Protein AF-A0AAV6TWT0-F1 (afdb_monomer_lite)

Foldseek 3Di:
DDDDDDDDPDPPPPVPPPDPPPPPPPPPPPDDDDPVVVCVVVVLAFAEDEEEPDDLVVLVVVVVVCVVVVHDDRRSVVNNVVNVCVVCCVVFWDAACAFADDVPHDTLDGHRDIDGPCSRYHYHYDDDPPPDDPDDPPPPDDDDDDDDDD

Organism: NCBI:txid931172

InterPro domains:
  IPR023330 Rhabdovirus nucleocapsid, N-terminal [G3DSA:1.10.3570.10] (44-150)
  IPR035961 Rhabdovirus nucleoprotein-like [SSF140809] (19-128)

Sequence (150 aa):
MDDSNSMRLFIARDDKIHKPIVLTDIKEEAQYTYPSDFWKSSNNKPPSISIMNNTANQIYSLLMEDLAVSQWRDNVISTFIHHAVLENKELFEITLTEDWTPKGEPAIGKKDDKINPFSLITVTKDSVLIHPKLSSPTQRNLGYLCYCAY

pLDDT: mean 73.97, std 21.86, range [30.39, 96.38]

Structure (mmCIF, N/CA/C/O backbone):
data_AF-A0AAV6TWT0-F1
#
_entry.id   AF-A0AAV6TWT0-F1
#
loop_
_atom_site.group_PDB
_atom_site.id
_atom_site.type_symbol
_atom_site.label_atom_id
_atom_site.label_alt_id
_atom_site.label_comp_id
_atom_site.label_asym_id
_atom_site.label_entity_id
_atom_site.label_seq_id
_atom_site.pdbx_PDB_ins_code
_atom_site.Cartn_x
_atom_site.Cartn_y
_atom_site.Cartn_z
_atom_site.occupancy
_atom_site.B_iso_or_equiv
_atom_site.auth_seq_id
_atom_site.auth_comp_id
_atom_site.auth_asym_id
_atom_site.auth_atom_id
_atom_site.pdbx_PDB_model_num
ATOM 1 N N . MET A 1 1 ? 96.479 -33.553 13.491 1.00 39.72 1 MET A N 1
ATOM 2 C CA . MET A 1 1 ? 97.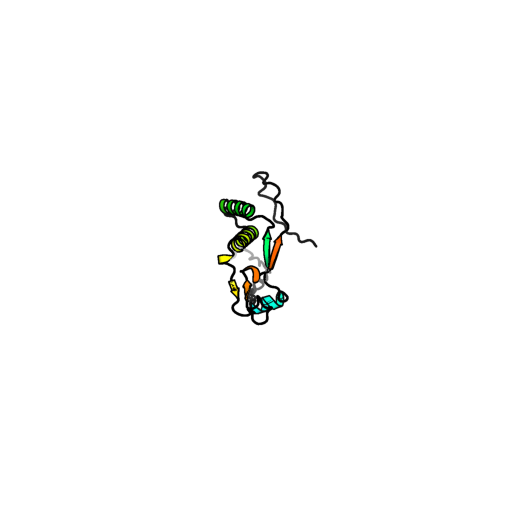105 -32.579 12.581 1.00 39.72 1 MET A CA 1
ATOM 3 C C . MET A 1 1 ? 95.979 -31.845 11.890 1.00 39.72 1 MET A C 1
ATOM 5 O O . MET A 1 1 ? 95.040 -32.502 11.455 1.00 39.72 1 MET A O 1
ATOM 9 N N . ASP A 1 2 ? 96.057 -30.522 11.965 1.00 43.31 2 ASP A N 1
ATOM 10 C CA . ASP A 1 2 ? 95.169 -29.505 11.403 1.00 43.31 2 ASP A CA 1
ATOM 11 C C . ASP A 1 2 ? 94.746 -29.754 9.944 1.00 43.31 2 ASP A C 1
ATOM 13 O O . ASP A 1 2 ? 95.519 -30.304 9.166 1.00 43.31 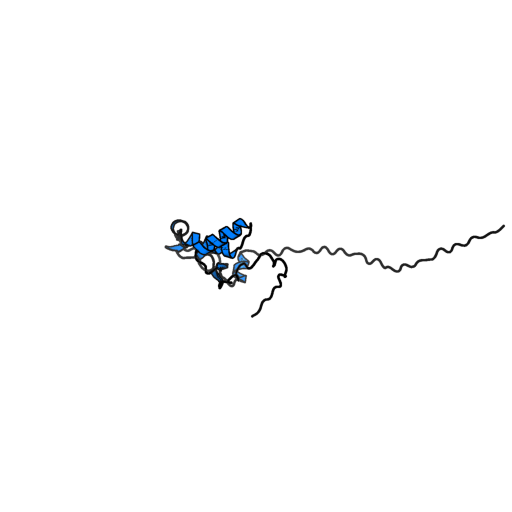2 ASP A O 1
ATOM 17 N N . ASP A 1 3 ? 93.527 -29.348 9.564 1.00 42.03 3 ASP A N 1
ATOM 18 C CA . ASP A 1 3 ? 93.329 -28.005 8.989 1.00 42.03 3 ASP A CA 1
ATOM 19 C C . ASP A 1 3 ? 91.851 -27.702 8.656 1.00 42.03 3 ASP A C 1
ATOM 21 O O . ASP A 1 3 ? 91.206 -28.342 7.831 1.00 42.03 3 ASP A O 1
ATOM 25 N N . SER A 1 4 ? 91.334 -26.687 9.352 1.00 46.25 4 SER A N 1
ATOM 26 C CA . SER A 1 4 ? 90.568 -25.546 8.836 1.00 46.25 4 SER A CA 1
ATOM 27 C C . SER A 1 4 ? 89.569 -25.751 7.680 1.00 46.25 4 SER A C 1
ATOM 29 O O . SER A 1 4 ? 89.937 -25.799 6.509 1.00 46.25 4 SER A O 1
ATOM 31 N N . ASN A 1 5 ? 88.271 -25.605 7.982 1.00 43.31 5 ASN A N 1
ATOM 32 C CA . ASN A 1 5 ? 87.497 -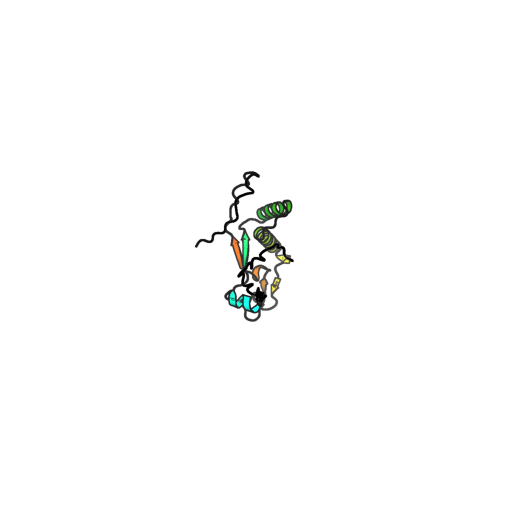24.604 7.245 1.00 43.31 5 ASN A CA 1
ATOM 33 C C . ASN A 1 5 ? 86.382 -23.996 8.108 1.00 43.31 5 ASN A C 1
ATOM 35 O O . ASN A 1 5 ? 85.390 -24.631 8.462 1.00 43.31 5 ASN A O 1
ATOM 39 N N . SER A 1 6 ? 86.585 -22.730 8.457 1.00 51.12 6 SER A N 1
ATOM 40 C CA . SER A 1 6 ? 85.630 -21.862 9.132 1.00 51.12 6 SER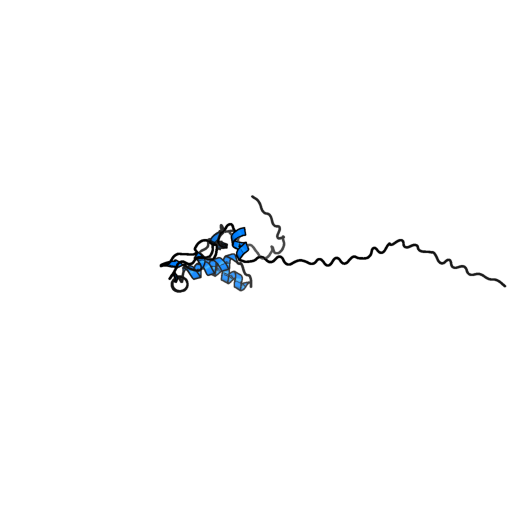 A CA 1
ATOM 41 C C . SER A 1 6 ? 84.458 -21.550 8.197 1.00 51.12 6 SER A C 1
ATOM 43 O O . SER A 1 6 ? 84.641 -20.854 7.199 1.00 51.12 6 SER A O 1
ATOM 45 N N . MET A 1 7 ? 83.235 -21.919 8.579 1.00 40.22 7 MET A N 1
ATOM 46 C CA . MET A 1 7 ? 82.051 -21.179 8.146 1.00 40.22 7 MET A CA 1
ATOM 47 C C . MET A 1 7 ? 81.234 -20.752 9.363 1.00 40.22 7 MET A C 1
ATOM 49 O O . MET A 1 7 ? 80.657 -21.555 10.091 1.00 40.22 7 MET A O 1
ATOM 53 N N . ARG A 1 8 ? 81.257 -19.439 9.588 1.00 51.78 8 ARG A N 1
ATOM 54 C CA . ARG A 1 8 ? 80.481 -18.711 10.586 1.00 51.78 8 ARG A CA 1
ATOM 55 C C . ARG A 1 8 ? 78.994 -18.981 10.364 1.00 51.78 8 ARG A C 1
ATOM 57 O O . ARG A 1 8 ? 78.456 -18.584 9.333 1.00 51.78 8 ARG A O 1
ATOM 64 N N . LEU A 1 9 ? 78.319 -19.576 11.344 1.00 41.59 9 LEU A N 1
ATOM 65 C CA . LEU A 1 9 ? 76.865 -19.499 11.403 1.00 41.59 9 LEU A CA 1
ATOM 66 C C . LEU A 1 9 ? 76.507 -18.129 11.986 1.00 41.59 9 LEU A C 1
ATOM 68 O O . LEU A 1 9 ? 76.680 -17.869 13.176 1.00 41.59 9 LEU A O 1
ATOM 72 N N . PHE A 1 10 ? 76.088 -17.221 11.110 1.00 44.94 10 PHE A N 1
ATOM 73 C CA . PHE A 1 10 ? 75.574 -15.919 11.500 1.00 44.94 10 PHE A CA 1
ATOM 74 C C . PHE A 1 10 ? 74.282 -16.121 12.296 1.00 44.94 10 PHE A C 1
ATOM 76 O O . PHE A 1 10 ? 73.318 -16.696 11.794 1.00 44.94 10 PHE A O 1
ATOM 83 N N . ILE A 1 11 ? 74.260 -15.631 13.536 1.00 48.50 11 ILE A N 1
ATOM 84 C CA . ILE A 1 11 ? 73.022 -15.453 14.293 1.00 48.50 11 ILE A CA 1
ATOM 85 C C . ILE A 1 11 ? 72.253 -14.331 13.591 1.00 48.50 11 ILE A C 1
ATOM 87 O O . ILE A 1 11 ? 72.491 -13.151 13.846 1.00 48.50 11 ILE A O 1
ATOM 91 N N . ALA A 1 12 ? 71.344 -14.689 12.688 1.00 42.31 12 ALA A N 1
ATOM 92 C CA . ALA A 1 12 ? 70.295 -13.778 12.269 1.00 42.31 12 ALA A CA 1
ATOM 93 C C . ALA A 1 12 ? 69.290 -13.690 13.424 1.00 42.31 12 ALA A C 1
ATOM 95 O O . ALA A 1 12 ? 68.412 -14.538 13.575 1.00 42.31 12 ALA A O 1
ATOM 96 N N . ARG A 1 13 ? 69.462 -12.683 14.286 1.00 47.12 13 ARG A N 1
ATOM 97 C CA . ARG A 1 13 ? 68.383 -12.204 15.152 1.00 47.12 13 ARG A CA 1
ATOM 98 C C . ARG A 1 13 ? 67.332 -11.575 14.239 1.00 47.12 13 ARG A C 1
ATOM 100 O O . ARG A 1 13 ? 67.479 -10.417 13.862 1.00 47.12 13 ARG A O 1
ATOM 107 N N . ASP A 1 14 ? 66.322 -12.339 13.828 1.00 43.03 14 ASP A N 1
ATOM 108 C CA . ASP A 1 14 ? 65.089 -11.735 13.315 1.00 43.03 14 ASP A CA 1
ATOM 109 C C . ASP A 1 14 ? 64.183 -11.498 14.530 1.00 43.03 14 ASP A C 1
ATOM 111 O O . ASP A 1 14 ? 63.435 -12.376 14.960 1.00 43.03 14 ASP A O 1
ATOM 115 N N . ASP A 1 15 ? 64.320 -10.313 15.133 1.00 48.84 15 ASP A N 1
ATOM 116 C CA . ASP A 1 15 ? 63.510 -9.800 16.247 1.00 48.84 15 ASP A CA 1
ATOM 117 C C . ASP A 1 15 ? 62.068 -9.484 15.797 1.00 48.84 15 ASP A C 1
ATOM 119 O O . ASP A 1 15 ? 61.511 -8.417 16.062 1.00 48.84 15 ASP A O 1
ATOM 123 N N . LYS A 1 16 ? 61.414 -10.419 15.107 1.00 53.25 16 LYS A N 1
ATOM 124 C CA . LYS A 1 16 ? 59.983 -10.335 14.819 1.00 53.25 16 LYS A CA 1
ATOM 125 C C . LYS A 1 16 ? 59.240 -11.097 15.889 1.00 53.25 16 LYS A C 1
ATOM 127 O O . LYS A 1 16 ? 58.903 -12.269 15.729 1.00 53.25 16 LYS A O 1
ATOM 132 N N . ILE A 1 17 ? 58.971 -10.386 16.980 1.00 53.19 17 ILE A N 1
ATOM 133 C CA . ILE A 1 17 ? 57.942 -10.725 17.962 1.00 53.19 17 ILE A CA 1
ATOM 134 C C . ILE A 1 17 ? 56.684 -11.114 17.178 1.00 53.19 17 ILE A C 1
ATOM 136 O O . ILE A 1 17 ? 55.972 -10.254 16.656 1.00 53.19 17 ILE A O 1
ATOM 140 N N . HIS A 1 18 ? 56.428 -12.416 17.060 1.00 48.84 18 HIS A N 1
ATOM 141 C CA . HIS A 1 18 ? 55.159 -12.923 16.569 1.00 48.84 18 HIS A CA 1
ATOM 142 C C . HIS A 1 18 ? 54.148 -12.605 17.662 1.00 48.84 18 HIS A C 1
ATOM 144 O O . HIS A 1 18 ? 53.979 -13.366 18.614 1.00 48.84 18 HIS A O 1
ATOM 150 N N . LYS A 1 19 ? 53.531 -11.421 17.581 1.00 58.88 19 LYS A N 1
ATOM 151 C CA . LYS A 1 19 ? 52.354 -11.129 18.394 1.00 58.88 19 LYS A CA 1
ATOM 152 C C . LYS A 1 19 ? 51.352 -12.249 18.099 1.00 58.88 19 LYS A C 1
ATOM 154 O O . LYS A 1 19 ? 51.103 -12.500 16.916 1.00 58.88 19 LYS A O 1
ATOM 159 N N . PRO A 1 20 ? 50.813 -12.943 19.112 1.00 54.62 20 PRO A N 1
ATOM 160 C CA . PRO A 1 20 ? 49.769 -13.920 18.860 1.00 54.62 20 PRO A CA 1
ATOM 161 C C . PRO A 1 20 ? 48.629 -13.200 18.138 1.00 54.62 20 PRO A C 1
ATOM 163 O O . PRO A 1 20 ? 48.147 -12.164 18.600 1.00 54.62 20 PRO A O 1
ATOM 166 N N . ILE A 1 21 ? 48.254 -13.711 16.965 1.00 57.50 21 ILE A N 1
ATOM 167 C CA . ILE A 1 21 ? 47.069 -13.252 16.247 1.00 57.50 21 ILE A CA 1
ATOM 168 C C . ILE A 1 21 ? 45.887 -13.655 17.125 1.00 57.50 21 ILE A C 1
ATOM 170 O O . ILE A 1 21 ? 45.525 -14.828 17.189 1.00 57.50 21 ILE A O 1
ATOM 174 N N . VAL A 1 22 ? 45.328 -12.696 17.860 1.00 61.75 22 VAL A N 1
ATOM 175 C CA . VAL A 1 22 ? 44.058 -12.889 18.553 1.00 61.75 22 VAL A CA 1
ATOM 176 C C . VAL A 1 22 ? 42.985 -12.836 17.474 1.00 61.75 22 VAL A C 1
ATOM 178 O O . VAL A 1 22 ? 42.666 -11.765 16.962 1.00 61.75 22 VAL A O 1
ATOM 181 N N . LEU A 1 23 ? 42.470 -14.002 17.091 1.00 56.38 23 LEU A N 1
ATOM 182 C CA . LEU A 1 23 ? 41.229 -14.095 16.333 1.00 56.38 23 LEU A CA 1
ATOM 183 C C . LEU A 1 23 ? 40.106 -13.660 17.279 1.00 56.38 23 LEU A C 1
ATOM 185 O O . LEU A 1 23 ? 39.599 -14.451 18.068 1.00 56.38 23 LEU A O 1
ATOM 189 N N . THR A 1 24 ? 39.777 -12.371 17.282 1.00 63.06 24 THR A N 1
ATOM 190 C CA . THR A 1 24 ? 38.512 -11.909 17.850 1.00 63.06 24 THR A CA 1
ATOM 191 C C . THR A 1 24 ? 37.410 -12.352 16.906 1.00 63.06 24 THR A C 1
ATOM 193 O O . THR A 1 24 ? 37.244 -11.755 15.842 1.00 63.06 24 THR A O 1
ATOM 196 N N . ASP A 1 25 ? 36.678 -13.396 17.288 1.00 60.19 25 ASP A N 1
ATOM 197 C CA . ASP A 1 25 ? 35.399 -13.726 16.672 1.00 60.19 25 ASP A CA 1
ATOM 198 C C . ASP A 1 25 ? 34.499 -12.493 16.804 1.00 60.19 25 ASP A C 1
ATOM 200 O O . ASP A 1 25 ? 34.024 -12.161 17.893 1.00 60.19 25 ASP A O 1
ATOM 204 N N . ILE A 1 26 ? 34.308 -11.764 15.702 1.00 61.62 26 ILE A N 1
ATOM 205 C CA . ILE A 1 26 ? 33.323 -10.688 15.640 1.00 61.62 26 ILE A CA 1
ATOM 206 C C . ILE A 1 26 ? 31.974 -11.393 15.637 1.00 61.62 26 ILE A C 1
ATOM 208 O O . ILE A 1 26 ? 31.456 -11.798 14.598 1.00 61.62 26 ILE A O 1
ATOM 212 N N . LYS A 1 27 ? 31.442 -11.627 16.833 1.00 63.00 27 LYS A N 1
ATOM 213 C CA . LYS A 1 27 ? 30.097 -12.146 17.009 1.00 63.00 27 LYS A CA 1
ATOM 214 C C . LYS A 1 27 ? 29.154 -11.001 16.665 1.00 63.00 27 LYS A C 1
ATOM 216 O O . LYS A 1 27 ? 28.851 -10.160 17.505 1.00 63.00 27 LYS A O 1
ATOM 221 N N . GLU A 1 28 ? 28.778 -10.918 15.396 1.00 69.75 28 GLU A N 1
ATOM 222 C CA . GLU A 1 28 ? 27.741 -10.003 14.942 1.00 69.75 28 GLU A CA 1
ATOM 223 C C . GLU A 1 28 ? 26.427 -10.494 15.562 1.00 69.75 28 GLU A C 1
ATOM 225 O O . GLU A 1 28 ? 25.816 -11.465 15.111 1.00 69.75 28 GLU A O 1
ATOM 230 N N . GLU A 1 29 ? 26.047 -9.915 16.701 1.00 72.62 29 GLU A N 1
ATOM 231 C CA . GLU A 1 29 ? 24.747 -10.193 17.295 1.00 72.62 29 GLU A CA 1
ATOM 232 C C . GLU A 1 29 ? 23.687 -9.606 16.365 1.00 72.62 29 GLU A C 1
ATOM 234 O O . GLU A 1 29 ? 23.553 -8.389 16.240 1.00 72.62 29 GLU A O 1
ATOM 239 N N . ALA A 1 30 ? 22.952 -10.481 15.676 1.00 72.06 30 ALA A N 1
ATOM 240 C CA . ALA A 1 30 ? 21.812 -10.072 14.876 1.00 72.06 30 ALA A CA 1
ATOM 241 C C . ALA A 1 30 ? 20.812 -9.348 15.786 1.00 72.06 30 ALA A C 1
ATOM 243 O O . ALA A 1 30 ? 20.227 -9.942 16.694 1.00 72.06 30 ALA A O 1
ATOM 244 N N . GLN A 1 31 ? 20.639 -8.048 15.561 1.00 80.31 31 GLN A N 1
ATOM 245 C CA . GLN A 1 31 ? 19.666 -7.257 16.291 1.00 80.31 31 GLN A CA 1
ATOM 246 C C . GLN A 1 31 ? 18.266 -7.626 15.790 1.00 80.31 31 GLN A C 1
ATOM 248 O O . GLN A 1 31 ? 17.919 -7.382 14.635 1.00 80.31 31 GLN A O 1
ATOM 253 N N . TYR A 1 32 ? 17.464 -8.243 16.655 1.00 81.94 32 TYR A N 1
ATOM 254 C CA . TYR A 1 32 ? 16.072 -8.561 16.353 1.00 81.94 32 TYR A CA 1
ATOM 255 C C . TYR A 1 32 ? 15.179 -7.369 16.691 1.00 81.94 32 TYR A C 1
ATOM 257 O O . TYR A 1 32 ? 15.282 -6.799 17.777 1.00 81.94 32 TYR A O 1
ATOM 265 N N . THR A 1 33 ? 14.258 -7.044 15.788 1.00 80.56 33 THR A N 1
ATOM 266 C CA . THR A 1 33 ? 13.220 -6.035 16.017 1.00 80.56 33 THR A CA 1
ATOM 267 C C . THR A 1 33 ? 11.865 -6.726 16.021 1.00 80.56 33 THR A C 1
ATOM 269 O O . THR A 1 33 ? 11.480 -7.338 15.023 1.00 80.56 33 THR A O 1
ATOM 272 N N . TYR A 1 34 ? 11.129 -6.644 17.133 1.00 84.44 34 TYR A N 1
ATOM 273 C CA . TYR A 1 34 ? 9.776 -7.191 17.195 1.00 84.44 34 TYR A CA 1
ATOM 274 C C . TYR A 1 34 ? 8.779 -6.245 16.509 1.00 84.44 34 TYR A C 1
ATOM 276 O O . TYR A 1 34 ? 8.928 -5.025 16.602 1.00 84.44 34 TYR A O 1
ATOM 284 N N . PRO A 1 35 ? 7.699 -6.760 15.891 1.00 79.38 35 PRO A N 1
ATOM 285 C CA . PRO A 1 35 ? 6.655 -5.914 15.305 1.00 79.38 35 PRO A CA 1
ATOM 286 C C . PRO A 1 35 ? 6.028 -4.921 16.298 1.00 79.38 35 PRO A C 1
ATOM 288 O O . PRO A 1 35 ? 5.650 -3.820 15.916 1.00 79.38 35 PRO A O 1
ATOM 291 N N . SER A 1 36 ? 5.968 -5.266 17.588 1.00 81.25 36 SER A N 1
ATOM 292 C CA . SER A 1 36 ? 5.506 -4.360 18.652 1.00 81.25 36 SER A CA 1
ATOM 293 C C . SER A 1 36 ? 6.405 -3.138 18.866 1.00 81.25 36 SER A C 1
ATOM 295 O O . SER A 1 36 ? 5.977 -2.160 19.475 1.00 81.25 36 SER A O 1
ATOM 297 N N . ASP A 1 37 ? 7.655 -3.188 18.409 1.00 84.88 37 ASP A N 1
ATOM 298 C CA . ASP A 1 37 ? 8.609 -2.085 18.535 1.00 84.88 37 ASP A CA 1
ATOM 299 C C . ASP A 1 37 ? 8.578 -1.157 17.310 1.00 84.88 37 ASP A C 1
ATOM 301 O O . ASP A 1 37 ? 8.957 0.015 17.406 1.00 84.88 37 ASP A O 1
ATOM 305 N N . PHE A 1 38 ? 8.041 -1.629 16.178 1.00 81.56 38 PHE A N 1
ATOM 306 C CA . PHE A 1 38 ? 7.822 -0.803 14.988 1.00 81.56 38 PHE A CA 1
ATOM 307 C C . PHE A 1 38 ? 6.895 0.380 15.293 1.00 81.56 38 PHE A C 1
ATOM 309 O O . PHE A 1 38 ? 7.210 1.526 14.983 1.00 81.56 38 PHE A O 1
ATOM 316 N N . TRP A 1 39 ? 5.767 0.131 15.951 1.00 78.75 39 TRP A N 1
ATOM 317 C CA . TRP A 1 39 ? 4.787 1.176 16.250 1.00 78.75 39 TRP A CA 1
ATOM 318 C C . TRP A 1 39 ? 5.322 2.236 17.215 1.00 78.75 39 TRP A C 1
ATOM 320 O O . TRP A 1 39 ? 5.179 3.436 16.977 1.00 78.75 39 TRP A O 1
ATOM 330 N N . LYS A 1 40 ? 6.074 1.803 18.234 1.00 81.94 40 LYS A N 1
ATOM 331 C CA . LYS A 1 40 ? 6.771 2.712 19.155 1.00 81.94 40 LYS A CA 1
ATOM 332 C C . LYS A 1 40 ? 7.768 3.611 18.424 1.00 81.94 40 LYS A C 1
ATOM 334 O O . LYS A 1 40 ? 7.818 4.808 18.681 1.00 81.94 40 LYS A O 1
ATOM 339 N N . SER A 1 41 ? 8.560 3.039 17.519 1.00 84.50 41 SER A N 1
ATOM 340 C CA . SER A 1 41 ? 9.591 3.779 16.775 1.00 84.50 41 SER A CA 1
ATOM 341 C C . SER A 1 41 ? 9.028 4.662 15.655 1.00 84.50 41 SER A C 1
ATOM 343 O O . SER A 1 41 ? 9.626 5.683 15.323 1.00 84.50 41 SER A O 1
ATOM 345 N N . SER A 1 42 ? 7.855 4.329 15.113 1.00 80.12 42 SER A N 1
ATOM 346 C CA . SER A 1 42 ? 7.159 5.110 14.080 1.00 80.12 42 SER A CA 1
ATOM 347 C C . SER A 1 42 ? 6.241 6.207 14.639 1.00 80.12 42 SER A C 1
ATOM 349 O O . SER A 1 42 ? 5.574 6.893 13.864 1.00 80.12 42 SER A O 1
ATOM 351 N N . ASN A 1 43 ? 6.219 6.424 15.962 1.00 83.62 43 ASN A N 1
ATOM 352 C CA . ASN A 1 43 ? 5.277 7.323 16.644 1.00 83.62 43 ASN A CA 1
ATOM 353 C C . ASN A 1 43 ? 3.808 6.983 16.332 1.00 83.62 43 ASN A C 1
ATOM 355 O O . ASN A 1 43 ? 3.012 7.875 16.030 1.00 83.62 43 ASN A O 1
ATOM 359 N N . ASN A 1 44 ? 3.466 5.692 16.377 1.00 79.50 44 ASN A N 1
ATOM 360 C CA . ASN A 1 44 ? 2.139 5.150 16.069 1.00 79.50 44 ASN A CA 1
ATOM 361 C C . ASN A 1 44 ? 1.641 5.513 14.659 1.00 79.50 44 ASN A C 1
ATOM 363 O O . ASN A 1 44 ? 0.437 5.646 14.430 1.00 79.50 44 ASN A O 1
ATOM 367 N N . LYS A 1 45 ? 2.561 5.719 13.708 1.00 82.00 45 LYS A N 1
ATOM 368 C CA . LYS A 1 45 ? 2.210 5.955 12.307 1.00 82.00 45 LYS A CA 1
ATOM 369 C C . LYS A 1 45 ? 2.198 4.632 11.547 1.00 82.00 45 LYS A C 1
ATOM 371 O O . LYS A 1 45 ? 3.123 3.838 11.708 1.00 82.00 45 LYS A O 1
ATOM 376 N N . PRO A 1 46 ? 1.195 4.403 10.685 1.00 83.06 46 PRO A N 1
ATOM 377 C CA . PRO A 1 46 ? 1.175 3.219 9.845 1.00 83.06 46 PRO A CA 1
ATOM 378 C C . PRO A 1 46 ? 2.359 3.223 8.871 1.00 83.06 46 PRO A C 1
ATOM 380 O O . PRO A 1 46 ? 2.858 4.297 8.509 1.00 83.06 46 PRO A O 1
ATOM 383 N N . PRO A 1 47 ? 2.804 2.036 8.423 1.00 86.81 47 PRO A N 1
ATOM 384 C CA . PRO A 1 47 ? 3.864 1.931 7.431 1.00 86.81 47 PRO A CA 1
ATOM 385 C C . PRO A 1 47 ? 3.478 2.686 6.158 1.00 86.81 47 PRO A C 1
ATOM 387 O O . PRO A 1 47 ? 2.301 2.771 5.807 1.00 86.81 47 PRO A O 1
ATOM 390 N N . SER A 1 48 ? 4.467 3.253 5.472 1.00 89.19 48 SER A N 1
ATOM 391 C CA . SER A 1 48 ? 4.245 4.058 4.273 1.00 89.19 48 SER A CA 1
ATOM 392 C C . SER A 1 48 ? 4.780 3.387 3.016 1.00 89.19 48 SER A C 1
ATOM 394 O O . SER A 1 48 ? 5.842 2.767 3.054 1.00 89.19 48 SER A O 1
ATOM 396 N N . ILE A 1 49 ? 4.094 3.592 1.895 1.00 91.00 49 ILE A N 1
ATOM 397 C CA . ILE A 1 49 ? 4.593 3.278 0.555 1.00 91.00 49 ILE A CA 1
ATOM 398 C C . ILE A 1 49 ? 4.678 4.557 -0.274 1.00 91.00 49 ILE A C 1
ATOM 400 O O . ILE A 1 49 ? 3.796 5.412 -0.186 1.00 91.00 49 ILE A O 1
ATOM 404 N N . SER A 1 50 ? 5.707 4.654 -1.111 1.00 91.38 50 SER A N 1
ATOM 405 C CA . SER A 1 50 ? 5.819 5.710 -2.116 1.00 91.38 50 SER A CA 1
ATOM 406 C C . SER A 1 50 ? 5.281 5.232 -3.460 1.00 91.38 50 SER A C 1
ATOM 408 O O . SER A 1 50 ? 5.644 4.161 -3.948 1.00 91.38 50 SER A O 1
ATOM 410 N N . ILE A 1 51 ? 4.423 6.046 -4.069 1.00 93.44 51 ILE A N 1
ATOM 411 C CA . ILE A 1 51 ? 3.895 5.848 -5.419 1.00 93.44 51 ILE A CA 1
ATOM 412 C C . ILE A 1 51 ? 4.223 7.054 -6.297 1.00 93.44 51 ILE A C 1
ATOM 414 O O . ILE A 1 51 ? 4.405 8.173 -5.824 1.00 93.44 51 ILE A O 1
ATOM 418 N N . MET A 1 52 ? 4.249 6.848 -7.603 1.00 92.00 52 MET A N 1
ATOM 419 C CA . MET A 1 52 ? 4.483 7.890 -8.589 1.00 92.00 52 MET A CA 1
ATOM 420 C C . MET A 1 52 ? 3.188 8.645 -8.905 1.00 92.00 52 MET A C 1
ATOM 422 O O . MET A 1 52 ? 2.094 8.075 -8.929 1.00 92.00 52 MET A O 1
ATOM 426 N N . ASN A 1 53 ? 3.305 9.933 -9.226 1.00 89.81 53 ASN A N 1
ATOM 427 C CA . ASN A 1 53 ? 2.174 10.739 -9.683 1.00 89.81 53 ASN A CA 1
ATOM 428 C C . ASN A 1 53 ? 1.914 10.566 -11.194 1.00 89.81 53 ASN A C 1
ATOM 430 O O . ASN A 1 53 ? 2.001 11.515 -11.974 1.00 89.81 53 ASN A O 1
ATOM 434 N N . ASN A 1 54 ? 1.611 9.336 -11.605 1.00 89.00 54 ASN A N 1
ATOM 435 C CA . ASN A 1 54 ? 1.340 8.955 -12.990 1.00 89.00 54 ASN A CA 1
ATOM 436 C C . ASN A 1 54 ? -0.035 8.286 -13.111 1.00 89.00 54 ASN A C 1
ATOM 438 O O . ASN A 1 54 ? -0.564 7.721 -12.152 1.00 89.00 54 ASN A O 1
ATOM 442 N N . THR A 1 55 ? -0.606 8.326 -14.313 1.00 89.44 55 THR A N 1
ATOM 443 C CA . THR A 1 55 ? -1.849 7.606 -14.644 1.00 89.44 55 THR A CA 1
ATOM 444 C C . THR A 1 55 ? -1.608 6.098 -14.776 1.00 89.44 55 THR A C 1
ATOM 446 O O . THR A 1 55 ? -0.486 5.675 -15.064 1.00 89.44 55 THR A O 1
ATOM 449 N N . ALA A 1 56 ? -2.664 5.289 -14.636 1.00 89.25 56 ALA A N 1
ATOM 450 C CA . ALA A 1 56 ? -2.595 3.832 -14.780 1.00 89.25 56 ALA A CA 1
ATOM 451 C C . ALA A 1 56 ? -1.969 3.399 -16.121 1.00 89.25 56 ALA A C 1
ATOM 453 O O . ALA A 1 56 ? -1.038 2.599 -16.138 1.00 89.25 56 ALA A O 1
ATOM 454 N N . ASN A 1 57 ? -2.380 4.016 -17.236 1.00 90.50 57 ASN A N 1
ATOM 455 C CA . ASN A 1 57 ? -1.838 3.719 -18.570 1.00 90.50 57 ASN A CA 1
ATOM 456 C C . ASN A 1 57 ? -0.340 4.042 -18.702 1.00 90.50 57 ASN A C 1
ATOM 458 O O . ASN A 1 57 ? 0.414 3.293 -19.328 1.00 90.50 57 ASN A O 1
ATOM 462 N N . GLN A 1 58 ? 0.105 5.158 -18.115 1.00 91.88 58 GLN A N 1
ATOM 463 C CA . GLN A 1 58 ? 1.522 5.534 -18.119 1.00 91.88 58 GLN A CA 1
ATOM 464 C C . GLN A 1 58 ? 2.354 4.540 -17.309 1.00 91.88 58 GLN A C 1
ATOM 466 O O . GLN A 1 58 ? 3.418 4.125 -17.757 1.00 91.88 58 GLN A O 1
ATOM 471 N N . ILE A 1 59 ? 1.858 4.134 -16.141 1.00 93.94 59 ILE A N 1
ATOM 472 C CA . ILE A 1 59 ? 2.541 3.162 -15.288 1.00 93.94 59 ILE A CA 1
ATOM 473 C C . ILE A 1 59 ? 2.560 1.776 -15.918 1.00 93.94 59 ILE A C 1
ATOM 475 O O . ILE A 1 59 ? 3.588 1.116 -15.864 1.00 93.94 59 ILE A O 1
ATOM 479 N N . TYR A 1 60 ? 1.476 1.357 -16.567 1.00 93.31 60 TYR A N 1
ATOM 480 C CA . TYR A 1 60 ? 1.456 0.108 -17.319 1.00 93.31 60 TYR A CA 1
ATOM 481 C C . TYR A 1 60 ? 2.530 0.102 -18.413 1.00 93.31 60 TYR A C 1
ATOM 483 O O . TYR A 1 60 ? 3.283 -0.858 -18.528 1.00 93.31 60 TYR A O 1
ATOM 491 N N . SER A 1 61 ? 2.663 1.200 -19.162 1.00 92.75 61 SER A N 1
ATOM 492 C CA . SER A 1 61 ? 3.703 1.322 -20.194 1.00 92.75 61 SER A CA 1
ATOM 493 C C . SER A 1 61 ? 5.110 1.200 -19.593 1.00 92.75 61 SER A C 1
ATOM 495 O O . SER A 1 61 ? 5.913 0.407 -20.076 1.00 92.75 61 SER A O 1
ATOM 497 N N . LEU A 1 62 ? 5.377 1.907 -18.487 1.00 92.19 62 LEU A N 1
ATOM 498 C CA . LEU A 1 62 ? 6.656 1.836 -17.767 1.00 92.19 62 LEU A CA 1
ATOM 499 C C . LEU A 1 62 ? 6.938 0.442 -17.190 1.00 92.19 62 LEU A C 1
ATOM 501 O O . LEU A 1 62 ? 8.077 -0.012 -17.216 1.00 92.19 62 LEU A O 1
ATOM 505 N N . LEU A 1 63 ? 5.913 -0.247 -16.689 1.00 93.44 63 LEU A N 1
ATOM 506 C CA . LEU A 1 63 ? 6.036 -1.608 -16.176 1.00 93.44 63 LEU A CA 1
ATOM 507 C C . LEU A 1 63 ? 6.393 -2.592 -17.295 1.00 93.44 63 LEU A C 1
ATOM 509 O O . LEU A 1 63 ? 7.244 -3.455 -17.106 1.00 93.44 63 LEU A O 1
ATOM 513 N N . MET A 1 64 ? 5.772 -2.460 -18.469 1.00 93.88 64 MET A N 1
ATOM 514 C CA . MET A 1 64 ? 6.078 -3.314 -19.620 1.00 93.88 64 MET A CA 1
ATOM 515 C C . MET A 1 64 ? 7.496 -3.063 -20.152 1.00 93.88 64 MET A C 1
ATOM 517 O O . MET A 1 64 ? 8.169 -4.014 -20.549 1.00 93.88 64 MET A O 1
ATOM 521 N N . GLU A 1 65 ? 7.972 -1.814 -20.116 1.00 93.06 65 GLU A N 1
ATOM 522 C CA . GLU A 1 65 ? 9.372 -1.480 -20.405 1.00 93.06 65 GLU A CA 1
ATOM 523 C C . GLU A 1 65 ? 10.327 -2.153 -19.409 1.00 93.06 65 GLU A C 1
ATOM 525 O O . GLU A 1 65 ? 11.268 -2.818 -19.841 1.00 93.06 65 GLU A O 1
ATOM 530 N N . ASP A 1 66 ? 10.053 -2.049 -18.103 1.00 91.38 66 ASP A N 1
ATOM 531 C CA . ASP A 1 66 ? 10.861 -2.667 -17.041 1.00 91.38 66 ASP A CA 1
ATOM 532 C C . ASP A 1 66 ? 10.935 -4.193 -17.207 1.00 91.38 66 ASP A C 1
ATOM 534 O O . ASP A 1 66 ? 12.022 -4.776 -17.184 1.00 91.38 66 ASP A O 1
ATOM 538 N N . LEU A 1 67 ? 9.793 -4.840 -17.462 1.00 91.75 67 LEU A N 1
ATOM 539 C CA . LEU A 1 67 ? 9.714 -6.284 -17.689 1.00 91.75 67 LEU A CA 1
ATOM 540 C C . LEU A 1 67 ? 10.509 -6.725 -18.924 1.00 91.75 67 LEU A C 1
ATOM 542 O O . LEU A 1 67 ? 11.168 -7.764 -18.885 1.00 91.75 67 LEU A O 1
ATOM 546 N N . ALA A 1 68 ? 10.492 -5.941 -20.006 1.00 93.62 68 ALA A N 1
ATOM 547 C CA . ALA A 1 68 ? 11.226 -6.262 -21.231 1.00 93.62 68 ALA A CA 1
ATOM 548 C C . ALA A 1 68 ? 12.752 -6.250 -21.039 1.00 93.62 68 ALA A C 1
ATOM 550 O O . ALA A 1 68 ? 13.468 -6.951 -21.757 1.00 93.62 68 ALA A O 1
ATOM 551 N N . VAL A 1 69 ? 13.256 -5.476 -20.073 1.00 93.94 69 VAL A N 1
ATOM 552 C CA . VAL A 1 69 ? 14.688 -5.402 -19.738 1.00 93.94 69 VAL A CA 1
ATOM 553 C C . VAL A 1 69 ? 15.050 -6.159 -18.455 1.00 93.94 69 VAL A C 1
ATOM 555 O O . VAL A 1 69 ? 16.166 -6.006 -17.956 1.00 93.94 69 VAL A O 1
ATOM 558 N N . SER A 1 70 ? 14.133 -6.977 -17.924 1.00 91.62 70 SER A N 1
ATOM 559 C CA . SER A 1 70 ? 14.286 -7.696 -16.650 1.00 91.62 70 SER A CA 1
ATOM 560 C C . SER A 1 70 ? 14.683 -6.781 -15.484 1.00 91.62 70 SER A C 1
ATOM 562 O O . SER A 1 70 ? 15.460 -7.169 -14.609 1.00 91.62 70 SER A O 1
ATOM 564 N N . GLN A 1 71 ? 14.181 -5.548 -15.491 1.00 90.69 71 GLN A N 1
ATOM 565 C CA . GLN A 1 71 ? 14.328 -4.602 -14.395 1.00 90.69 71 GLN A CA 1
ATOM 566 C C . GLN A 1 71 ? 13.065 -4.567 -13.546 1.00 90.69 71 GLN A C 1
ATOM 568 O O . GLN A 1 71 ? 11.979 -4.964 -13.963 1.00 90.69 71 GLN A O 1
ATOM 573 N N . TRP A 1 72 ? 13.240 -4.095 -12.320 1.00 85.50 72 TRP A N 1
ATOM 574 C CA . TRP A 1 72 ? 12.183 -4.002 -11.333 1.00 85.50 72 TRP A CA 1
ATOM 575 C C . TRP A 1 72 ? 12.372 -2.706 -10.553 1.00 85.50 72 TRP A C 1
ATOM 577 O O . TRP A 1 72 ? 13.389 -2.524 -9.881 1.00 85.50 72 TRP A O 1
ATOM 587 N N . ARG A 1 73 ? 11.410 -1.788 -10.667 1.00 89.06 73 ARG A N 1
ATOM 588 C CA . ARG A 1 73 ? 11.369 -0.551 -9.885 1.00 89.06 73 ARG A CA 1
ATOM 589 C C . ARG A 1 73 ? 10.191 -0.609 -8.923 1.00 89.06 73 ARG A C 1
ATOM 591 O O . ARG A 1 73 ? 9.035 -0.615 -9.348 1.00 89.06 73 ARG A O 1
ATOM 598 N N . ASP A 1 74 ? 10.487 -0.614 -7.626 1.00 89.88 74 ASP A N 1
ATOM 599 C CA . ASP A 1 74 ? 9.477 -0.786 -6.574 1.00 89.88 74 ASP A CA 1
ATOM 600 C C . ASP A 1 74 ? 8.378 0.279 -6.632 1.00 89.88 74 ASP A C 1
ATOM 602 O O . ASP A 1 74 ? 7.205 -0.032 -6.428 1.00 89.88 74 ASP A O 1
ATOM 606 N N . ASN A 1 75 ? 8.724 1.524 -6.965 1.00 90.88 75 ASN A N 1
ATOM 607 C CA . ASN A 1 75 ? 7.753 2.609 -7.082 1.00 90.88 75 ASN A CA 1
ATOM 608 C C . ASN A 1 75 ? 6.819 2.437 -8.293 1.00 90.88 75 ASN A C 1
ATOM 610 O O . ASN A 1 75 ? 5.625 2.693 -8.162 1.00 90.88 75 ASN A O 1
ATOM 614 N N . VAL A 1 76 ? 7.303 1.955 -9.443 1.00 91.75 76 VAL A N 1
ATOM 615 C CA . VAL A 1 76 ? 6.463 1.663 -10.622 1.00 91.75 76 VAL A CA 1
ATOM 616 C C . VAL A 1 76 ? 5.444 0.584 -10.278 1.00 91.75 76 VAL A C 1
ATOM 618 O O . VAL A 1 76 ? 4.251 0.747 -10.530 1.00 91.75 76 VAL A O 1
ATOM 621 N N . ILE A 1 77 ? 5.899 -0.483 -9.628 1.00 92.25 77 ILE A N 1
ATOM 622 C CA . ILE A 1 77 ? 5.065 -1.637 -9.284 1.00 92.25 77 ILE A CA 1
ATOM 623 C C . ILE A 1 77 ? 4.072 -1.290 -8.183 1.00 92.25 77 ILE A C 1
ATOM 625 O O . ILE A 1 77 ? 2.887 -1.587 -8.315 1.00 92.25 77 ILE A O 1
ATOM 629 N N . SER A 1 78 ? 4.516 -0.580 -7.147 1.00 93.94 78 SER A N 1
ATOM 630 C CA . SER A 1 78 ? 3.631 -0.075 -6.094 1.00 93.94 78 SER A CA 1
ATOM 631 C C . SER A 1 78 ? 2.551 0.838 -6.674 1.00 93.94 78 SER A C 1
ATOM 633 O O . SER A 1 78 ? 1.384 0.716 -6.312 1.00 93.94 78 SER A O 1
ATOM 635 N N . THR A 1 79 ? 2.903 1.703 -7.633 1.00 94.69 79 THR A N 1
ATOM 636 C CA . THR A 1 79 ? 1.926 2.569 -8.314 1.00 94.69 79 THR A CA 1
ATOM 637 C C . THR A 1 79 ? 0.957 1.763 -9.176 1.00 94.69 79 THR A C 1
ATOM 639 O O . THR A 1 79 ? -0.234 2.066 -9.202 1.00 94.69 79 THR A O 1
ATOM 642 N N . PHE A 1 80 ? 1.441 0.726 -9.865 1.00 94.44 80 PHE A N 1
ATOM 643 C CA . PHE A 1 80 ? 0.603 -0.141 -10.689 1.00 94.44 80 PHE A CA 1
ATOM 644 C C . PHE A 1 80 ? -0.421 -0.896 -9.838 1.00 94.44 80 PHE A C 1
ATOM 646 O O . PHE A 1 80 ? -1.617 -0.829 -10.113 1.00 94.44 80 PHE A O 1
ATOM 653 N N . ILE A 1 81 ? 0.038 -1.551 -8.767 1.00 94.25 81 ILE A N 1
ATOM 654 C CA . ILE A 1 81 ? -0.821 -2.272 -7.818 1.00 94.25 81 ILE A CA 1
ATOM 655 C C . ILE A 1 81 ? -1.826 -1.311 -7.179 1.00 94.25 81 ILE A C 1
ATOM 657 O O . ILE A 1 81 ? -2.999 -1.651 -7.044 1.00 94.25 81 ILE A O 1
ATOM 661 N N . HIS A 1 82 ? -1.393 -0.095 -6.839 1.00 94.88 82 HIS A N 1
ATOM 662 C CA . HIS A 1 82 ? -2.278 0.937 -6.315 1.00 94.88 82 HIS A CA 1
ATOM 663 C C . HIS A 1 82 ? -3.424 1.281 -7.267 1.00 94.88 82 HIS A C 1
ATOM 665 O O . HIS A 1 82 ? -4.580 1.279 -6.845 1.00 94.88 82 HIS A O 1
ATOM 671 N N . HIS A 1 83 ? -3.138 1.513 -8.550 1.00 94.25 83 HIS A N 1
ATOM 672 C CA . HIS A 1 83 ? -4.195 1.734 -9.542 1.00 94.25 83 HIS A CA 1
ATOM 673 C C . HIS A 1 83 ? -5.092 0.506 -9.711 1.00 94.25 83 HIS A C 1
ATOM 675 O O . HIS A 1 83 ? -6.309 0.648 -9.654 1.00 94.25 83 HIS A O 1
ATOM 681 N N . ALA A 1 84 ? -4.518 -0.695 -9.810 1.00 93.75 84 ALA A N 1
ATOM 682 C CA . ALA A 1 84 ? -5.286 -1.929 -9.981 1.00 93.75 84 ALA A CA 1
ATOM 683 C C . ALA A 1 84 ? -6.286 -2.167 -8.834 1.00 93.75 84 ALA A C 1
ATOM 685 O O . ALA A 1 84 ? -7.439 -2.524 -9.072 1.00 93.75 84 ALA A O 1
ATOM 686 N N . VAL A 1 85 ? -5.876 -1.928 -7.588 1.00 94.50 85 VAL A N 1
ATOM 687 C CA . VAL A 1 85 ? -6.748 -2.069 -6.413 1.00 94.50 85 VAL A CA 1
ATOM 688 C C . VAL A 1 85 ? -7.852 -1.007 -6.395 1.00 94.50 85 VAL A C 1
ATOM 690 O O . VAL A 1 85 ? -8.991 -1.319 -6.053 1.00 94.50 85 VAL A O 1
ATOM 693 N N . LEU A 1 86 ? -7.551 0.238 -6.780 1.00 92.50 86 LEU A N 1
ATOM 694 C CA . LEU A 1 86 ? -8.550 1.313 -6.817 1.00 92.50 86 LEU A CA 1
ATOM 695 C C . LEU A 1 86 ? -9.555 1.182 -7.969 1.00 92.50 86 LEU A C 1
ATOM 697 O O . LEU A 1 86 ? -10.684 1.658 -7.833 1.00 92.50 86 LEU A O 1
ATOM 701 N N . GLU A 1 87 ? -9.151 0.576 -9.085 1.00 92.44 87 GLU A N 1
ATOM 702 C CA . GLU A 1 87 ? -10.017 0.311 -10.237 1.00 92.44 87 GLU A CA 1
ATOM 703 C C . GLU A 1 87 ? -10.987 -0.851 -9.980 1.00 92.44 87 GLU A C 1
ATOM 705 O O . GLU A 1 87 ? -12.118 -0.800 -10.453 1.00 92.44 87 GLU A O 1
ATOM 710 N N . ASN A 1 88 ? -10.588 -1.851 -9.183 1.00 93.81 88 ASN A N 1
ATOM 711 C CA . ASN A 1 88 ? -11.370 -3.066 -8.916 1.00 93.81 88 ASN A CA 1
ATOM 712 C C . ASN A 1 88 ? -11.922 -3.078 -7.479 1.00 93.81 88 ASN A C 1
ATOM 714 O O . ASN A 1 88 ? -11.625 -3.972 -6.679 1.00 93.81 88 ASN A O 1
ATOM 718 N N . LYS A 1 89 ? -12.703 -2.055 -7.115 1.00 93.25 89 LYS A N 1
ATOM 719 C CA . LYS A 1 89 ? -13.174 -1.866 -5.728 1.00 93.25 89 LYS A CA 1
ATOM 720 C C . LYS A 1 89 ? -14.006 -3.035 -5.223 1.00 93.25 89 LYS A C 1
ATOM 722 O O . LYS A 1 89 ? -13.897 -3.394 -4.063 1.00 93.25 89 LYS A O 1
ATOM 727 N N . GLU A 1 90 ? -14.799 -3.663 -6.077 1.00 93.56 90 GLU A N 1
ATOM 728 C CA . GLU A 1 90 ? -15.611 -4.828 -5.728 1.00 93.56 90 GLU A CA 1
ATOM 729 C C . GLU A 1 90 ? -14.792 -6.042 -5.265 1.00 93.56 90 GLU A C 1
ATOM 731 O O . GLU A 1 90 ? -15.328 -6.903 -4.572 1.00 93.56 90 GLU A O 1
ATOM 736 N N . LEU A 1 91 ? -13.505 -6.109 -5.624 1.00 93.38 91 LEU A N 1
ATOM 737 C CA . LEU A 1 91 ? -12.604 -7.185 -5.209 1.00 93.38 91 LEU A CA 1
ATOM 738 C C . LEU A 1 91 ? -11.823 -6.848 -3.936 1.00 93.38 91 LEU A C 1
ATOM 740 O O . LEU A 1 91 ? -11.435 -7.756 -3.202 1.00 93.38 91 LEU A O 1
ATOM 744 N N . PHE A 1 92 ? -11.563 -5.562 -3.688 1.00 94.62 92 PHE A N 1
ATOM 745 C CA . PHE A 1 92 ? -10.626 -5.120 -2.649 1.00 94.62 92 PHE A CA 1
ATOM 746 C C . PHE A 1 92 ? -11.244 -4.240 -1.560 1.00 94.62 92 PHE A C 1
ATOM 748 O O . PHE A 1 92 ? -10.573 -3.954 -0.571 1.00 94.62 92 PHE A O 1
ATOM 755 N N . GLU A 1 93 ? -12.491 -3.802 -1.717 1.00 95.56 93 GLU A N 1
ATOM 756 C CA . GLU A 1 93 ? -13.221 -3.024 -0.721 1.00 95.56 93 GLU A CA 1
ATOM 757 C C . GLU A 1 93 ? -14.164 -3.939 0.064 1.00 95.56 93 GLU A C 1
ATOM 759 O O . GLU A 1 93 ? -15.037 -4.600 -0.500 1.00 95.56 93 GLU A O 1
ATOM 764 N N . ILE A 1 94 ? -14.006 -3.954 1.386 1.00 94.62 94 ILE A N 1
ATOM 765 C CA . ILE A 1 94 ? -14.887 -4.683 2.300 1.00 94.62 94 ILE A CA 1
ATOM 766 C C . ILE A 1 94 ? -15.526 -3.715 3.288 1.00 94.62 94 ILE A C 1
ATOM 768 O O . ILE A 1 94 ? -14.952 -2.682 3.625 1.00 94.62 94 ILE A O 1
ATOM 772 N N . THR A 1 95 ? -16.722 -4.055 3.762 1.00 96.06 95 THR A N 1
ATOM 773 C CA . THR A 1 95 ? -17.364 -3.344 4.874 1.00 96.06 95 THR A CA 1
ATOM 774 C C . THR A 1 95 ? -17.049 -4.074 6.170 1.00 96.06 95 THR A C 1
ATOM 776 O O . THR A 1 95 ? -17.261 -5.284 6.265 1.00 96.06 95 THR A O 1
ATOM 779 N N . LEU A 1 96 ? -16.527 -3.351 7.155 1.00 95.94 96 LEU A N 1
ATOM 780 C CA . LEU A 1 96 ? -16.178 -3.916 8.450 1.00 95.94 96 LEU A CA 1
ATOM 781 C C . LEU A 1 96 ? -17.422 -4.336 9.235 1.00 95.94 96 LEU A C 1
ATOM 783 O O . LEU A 1 96 ? -18.368 -3.570 9.388 1.00 95.94 96 LEU A O 1
ATOM 787 N N . THR A 1 97 ? -17.406 -5.549 9.787 1.00 95.94 97 THR A N 1
ATOM 788 C CA . THR A 1 97 ? -18.497 -6.064 10.633 1.00 95.94 97 THR A CA 1
ATOM 789 C C . THR A 1 97 ? -18.393 -5.607 12.089 1.00 95.94 97 THR A C 1
ATOM 791 O O . THR A 1 97 ? -19.387 -5.621 12.817 1.00 95.94 97 THR A O 1
ATOM 794 N N . GLU A 1 98 ? -17.197 -5.203 12.511 1.00 93.81 98 GLU A N 1
ATOM 795 C CA . GLU A 1 98 ? -16.853 -4.730 13.851 1.00 93.81 98 GLU A CA 1
ATOM 796 C C . GLU A 1 98 ? -15.680 -3.741 13.785 1.00 93.81 98 GLU A C 1
ATOM 798 O O . GLU A 1 98 ? -15.035 -3.607 12.744 1.00 93.81 98 GLU A O 1
ATOM 803 N N . ASP A 1 99 ? -15.406 -3.045 14.888 1.00 92.25 99 ASP A N 1
ATOM 804 C CA . ASP A 1 99 ? -14.257 -2.144 14.979 1.00 92.25 99 ASP A CA 1
ATOM 805 C C . ASP A 1 99 ? -12.950 -2.932 14.835 1.00 92.25 99 ASP A C 1
ATOM 807 O O . ASP A 1 99 ? -12.689 -3.875 15.584 1.00 92.25 99 ASP A O 1
ATOM 811 N N . TRP A 1 100 ? -12.080 -2.507 13.916 1.00 91.94 100 TRP A N 1
ATOM 812 C CA . TRP A 1 100 ? -10.781 -3.138 13.721 1.00 91.94 100 TRP A CA 1
ATOM 813 C C . TRP A 1 100 ? -9.678 -2.295 14.353 1.00 91.94 100 TRP A C 1
ATOM 815 O O . TRP A 1 100 ? -9.234 -1.288 13.802 1.00 91.94 100 TRP A O 1
ATOM 825 N N . THR A 1 101 ? -9.213 -2.731 15.525 1.00 87.00 101 THR A N 1
ATOM 826 C CA . THR A 1 101 ? -8.129 -2.070 16.263 1.00 87.00 101 THR A CA 1
ATOM 827 C C . THR A 1 101 ? -6.999 -3.057 16.570 1.00 87.00 101 THR A C 1
ATOM 829 O O . THR A 1 101 ? -7.236 -4.050 17.263 1.00 87.00 101 THR A O 1
ATOM 832 N N . PRO A 1 102 ? -5.764 -2.824 16.087 1.00 80.38 102 PRO A N 1
ATOM 833 C CA . PRO A 1 102 ? -4.610 -3.604 16.509 1.00 80.38 102 PRO A CA 1
ATOM 834 C C . PRO A 1 102 ? -4.284 -3.325 17.983 1.0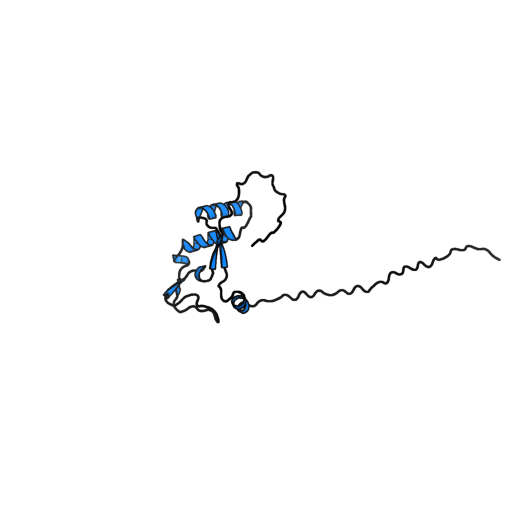0 80.38 102 PRO A C 1
ATOM 836 O O . PRO A 1 102 ? -4.491 -2.230 18.503 1.00 80.38 102 PRO A O 1
ATOM 839 N N . LYS A 1 103 ? -3.762 -4.329 18.690 1.00 74.06 103 LYS A N 1
ATOM 840 C CA . LYS A 1 103 ? -3.472 -4.214 20.124 1.00 74.06 103 LYS A CA 1
ATOM 841 C C . LYS A 1 103 ? -2.413 -3.137 20.393 1.00 74.06 103 LYS A C 1
ATOM 843 O O . LYS A 1 103 ? -1.250 -3.347 20.074 1.00 74.06 103 LYS A O 1
ATOM 848 N N . GLY A 1 104 ? -2.814 -2.070 21.088 1.00 67.56 104 GLY A N 1
ATOM 849 C CA . GLY A 1 104 ? -1.931 -0.960 21.469 1.00 67.56 104 GLY A CA 1
ATOM 850 C C . GLY A 1 104 ? -1.856 0.174 20.444 1.00 67.56 104 GLY A C 1
ATOM 851 O O . GLY A 1 104 ? -1.111 1.119 20.673 1.00 67.56 104 GLY A O 1
ATOM 852 N N . GLU A 1 105 ? -2.648 0.104 19.371 1.00 74.00 105 GLU A N 1
ATOM 853 C CA . GLU A 1 105 ? -2.507 0.946 18.180 1.00 74.00 105 GLU A CA 1
ATOM 854 C C . GLU A 1 105 ? -3.794 1.717 17.846 1.00 74.00 105 GLU A C 1
ATOM 856 O O . GLU A 1 105 ? -4.873 1.364 18.339 1.00 74.00 105 GLU A O 1
ATOM 861 N N . PRO A 1 106 ? -3.723 2.773 17.010 1.00 74.69 106 PRO A N 1
ATOM 862 C CA . PRO A 1 106 ? -4.919 3.432 16.496 1.00 74.69 106 PRO A CA 1
ATOM 863 C C . PRO A 1 106 ? -5.794 2.466 15.682 1.00 74.69 106 PRO A C 1
ATOM 865 O O . PRO A 1 106 ? -5.298 1.577 14.989 1.00 74.69 106 PRO A O 1
ATOM 868 N N . ALA A 1 107 ? -7.113 2.660 15.758 1.00 81.50 107 ALA A N 1
ATOM 869 C CA . ALA A 1 107 ? -8.074 1.879 14.986 1.00 81.50 107 ALA A CA 1
ATOM 870 C C . ALA A 1 107 ? -7.825 2.046 13.476 1.00 81.50 107 ALA A C 1
ATOM 872 O O . ALA A 1 107 ? -7.704 3.171 12.990 1.00 81.50 107 ALA A O 1
ATOM 873 N N . ILE A 1 108 ? -7.782 0.927 12.749 1.00 86.19 108 ILE A N 1
ATOM 874 C CA . ILE A 1 108 ? -7.694 0.888 11.280 1.00 86.19 108 ILE A CA 1
ATOM 875 C C . ILE A 1 108 ? -9.012 1.376 10.668 1.00 86.19 108 ILE A C 1
ATOM 877 O O . ILE A 1 108 ? -9.017 2.077 9.660 1.00 86.19 108 ILE A O 1
ATOM 881 N N . GLY A 1 109 ? -10.130 1.007 11.291 1.00 90.94 109 GLY A N 1
ATOM 882 C CA . GLY A 1 109 ? -11.474 1.396 10.885 1.00 90.94 109 GLY A CA 1
ATOM 883 C C . GLY A 1 109 ? -12.499 1.000 11.940 1.00 90.94 109 GLY A C 1
ATOM 884 O O . GLY A 1 109 ? -12.212 0.202 12.839 1.00 90.94 109 GLY A O 1
ATOM 885 N N . LYS A 1 110 ? -13.690 1.581 11.847 1.00 93.62 110 LYS A N 1
ATOM 886 C CA . LYS A 1 110 ? -14.832 1.266 12.705 1.00 93.62 110 LYS A CA 1
ATOM 887 C C . LYS A 1 110 ? -15.790 0.318 12.004 1.00 93.62 110 LYS A C 1
ATOM 889 O O . LYS A 1 110 ? -15.745 0.144 10.788 1.00 93.62 110 LYS A O 1
ATOM 894 N N . LYS A 1 111 ? -16.692 -0.275 12.779 1.00 95.12 111 LYS A N 1
ATOM 895 C CA . LYS A 1 111 ? -17.823 -1.022 12.243 1.00 95.12 111 LYS A CA 1
ATOM 896 C C . LYS A 1 111 ? -18.552 -0.200 11.171 1.00 95.12 111 LYS A C 1
ATOM 898 O O . LYS A 1 111 ? -18.766 0.997 11.342 1.00 95.12 111 LYS A O 1
ATOM 903 N N . ASP A 1 112 ? -18.947 -0.883 10.102 1.00 96.38 112 ASP A N 1
ATOM 904 C CA . ASP A 1 112 ? -19.628 -0.350 8.921 1.00 96.38 112 ASP A CA 1
ATOM 905 C C . ASP A 1 112 ? -18.759 0.564 8.025 1.00 96.38 112 ASP A C 1
ATOM 907 O O . ASP A 1 112 ? -19.220 0.981 6.958 1.00 96.38 112 ASP A O 1
ATOM 911 N N . ASP A 1 113 ? -17.487 0.816 8.373 1.00 95.62 113 ASP A N 1
ATOM 912 C CA . ASP A 1 113 ? -16.553 1.494 7.470 1.00 95.62 113 ASP A CA 1
ATOM 913 C C . ASP A 1 113 ? -16.207 0.601 6.273 1.00 95.62 113 ASP A C 1
ATOM 915 O O . ASP A 1 113 ? -15.990 -0.610 6.391 1.00 95.62 113 ASP A O 1
ATOM 919 N N . LYS A 1 114 ? -16.099 1.232 5.102 1.00 94.50 114 LYS A N 1
ATOM 920 C CA . LYS A 1 114 ? -15.547 0.623 3.891 1.00 94.50 114 LYS A CA 1
ATOM 921 C C . LYS A 1 114 ? -14.037 0.797 3.882 1.00 94.50 114 LYS A C 1
ATOM 923 O O . LYS A 1 114 ? -13.548 1.925 3.823 1.00 94.50 114 LYS A O 1
ATOM 928 N N . ILE A 1 115 ? -13.311 -0.313 3.912 1.00 94.25 115 ILE A N 1
ATOM 929 C CA . ILE A 1 115 ? -11.849 -0.325 3.931 1.00 94.25 115 ILE A CA 1
ATOM 930 C C . ILE A 1 115 ? -11.288 -1.102 2.745 1.00 94.25 115 ILE A C 1
ATOM 932 O O . ILE A 1 115 ? -11.935 -1.997 2.203 1.00 94.25 115 ILE A O 1
ATOM 936 N N . ASN A 1 116 ? -10.058 -0.774 2.368 1.00 93.62 116 ASN A N 1
ATOM 937 C CA . ASN A 1 116 ? -9.283 -1.488 1.359 1.00 93.62 116 ASN A CA 1
ATOM 938 C C . ASN A 1 116 ? -7.838 -1.687 1.866 1.00 93.62 116 ASN A C 1
ATOM 940 O O . ASN A 1 116 ? -7.498 -1.187 2.941 1.00 93.62 116 ASN A O 1
ATOM 944 N N . PRO A 1 117 ? -6.956 -2.394 1.137 1.00 91.94 117 PRO A N 1
ATOM 945 C CA . PRO A 1 117 ? -5.580 -2.614 1.587 1.00 91.94 117 PRO A CA 1
ATOM 946 C C . PRO A 1 117 ? -4.796 -1.328 1.901 1.00 91.94 117 PRO A C 1
ATOM 948 O O . PRO A 1 117 ? -3.929 -1.338 2.773 1.00 91.94 117 PRO A O 1
ATOM 951 N N . PHE A 1 118 ? -5.121 -0.205 1.252 1.00 92.00 118 PHE A N 1
ATOM 952 C CA . PHE A 1 118 ? -4.488 1.089 1.519 1.00 92.00 118 PHE A CA 1
ATOM 953 C C . PHE A 1 118 ? -5.012 1.786 2.774 1.00 92.00 118 PHE A C 1
ATOM 955 O O . PHE A 1 118 ? -4.398 2.747 3.217 1.00 92.00 118 PHE A O 1
ATOM 962 N N . SER A 1 119 ? -6.079 1.292 3.406 1.00 89.31 119 SER A N 1
ATOM 963 C CA . SER A 1 119 ? -6.501 1.753 4.736 1.00 89.31 119 SER A CA 1
ATOM 964 C C . SER A 1 119 ? -5.498 1.374 5.837 1.00 89.31 119 SER A C 1
ATOM 966 O O . SER A 1 119 ? -5.531 1.952 6.918 1.00 89.31 119 SER A O 1
ATOM 968 N N . LEU A 1 120 ? -4.596 0.420 5.572 1.00 88.06 120 LEU A N 1
ATOM 969 C CA . LEU A 1 120 ? -3.590 -0.068 6.525 1.00 88.06 120 LEU A CA 1
ATOM 970 C C . LEU A 1 120 ? -2.261 0.694 6.462 1.00 88.06 120 LEU A C 1
ATOM 972 O O . LEU A 1 120 ? -1.416 0.527 7.343 1.00 88.06 120 LEU A O 1
ATOM 976 N N . ILE A 1 121 ? -2.046 1.479 5.406 1.00 89.44 121 ILE A N 1
ATOM 977 C CA . ILE A 1 121 ? -0.749 2.069 5.071 1.00 89.44 121 ILE A CA 1
ATOM 978 C C . ILE A 1 121 ? -0.892 3.538 4.674 1.00 89.44 121 ILE A C 1
ATOM 980 O O . ILE A 1 121 ? -1.920 3.976 4.170 1.00 89.44 121 ILE A O 1
ATOM 984 N N . THR A 1 122 ? 0.168 4.318 4.862 1.00 89.31 122 THR A N 1
ATOM 985 C CA . THR A 1 122 ? 0.240 5.680 4.325 1.00 89.31 122 THR A CA 1
ATOM 986 C C . THR A 1 122 ? 0.731 5.632 2.884 1.00 89.31 122 THR A C 1
ATOM 988 O O . THR A 1 122 ? 1.799 5.095 2.612 1.00 89.31 122 THR A O 1
ATOM 991 N N . VAL A 1 123 ? 0.001 6.238 1.953 1.00 90.31 123 VAL A N 1
ATOM 992 C CA . VAL A 1 123 ? 0.452 6.367 0.562 1.00 90.31 123 VAL A CA 1
ATOM 993 C C . VAL A 1 123 ? 1.039 7.762 0.350 1.00 90.31 123 VAL A C 1
ATOM 995 O O . VAL A 1 123 ? 0.316 8.758 0.390 1.00 90.31 123 VAL A O 1
ATOM 998 N N . THR A 1 124 ? 2.348 7.846 0.121 1.00 90.50 124 THR A N 1
ATOM 999 C CA . THR A 1 124 ? 3.048 9.083 -0.247 1.00 90.50 124 THR A CA 1
ATOM 1000 C C . THR A 1 124 ? 3.225 9.154 -1.756 1.00 90.50 124 THR A C 1
ATOM 1002 O O . THR A 1 124 ? 3.541 8.162 -2.405 1.00 90.50 124 THR A O 1
ATOM 1005 N N . LYS A 1 125 ? 2.997 10.331 -2.342 1.00 87.56 125 LYS A N 1
ATOM 1006 C CA . LYS A 1 125 ? 3.222 10.552 -3.773 1.00 87.56 125 LYS A CA 1
ATOM 1007 C C . LYS A 1 125 ? 4.580 11.200 -3.975 1.00 87.56 125 LYS A C 1
ATOM 1009 O O . LYS A 1 125 ? 4.802 12.307 -3.487 1.00 87.56 125 LYS A O 1
ATOM 1014 N N . ASP A 1 126 ? 5.445 10.541 -4.727 1.00 79.88 126 ASP A N 1
ATOM 1015 C CA . ASP A 1 126 ? 6.712 11.114 -5.143 1.00 79.88 126 ASP A CA 1
ATOM 1016 C C . ASP A 1 126 ? 6.446 12.164 -6.231 1.00 79.88 126 ASP A C 1
ATOM 1018 O O . ASP A 1 126 ? 5.767 11.913 -7.236 1.00 79.88 126 ASP A O 1
ATOM 1022 N N . SER A 1 127 ? 6.987 13.365 -6.030 1.00 58.19 127 SER A N 1
ATOM 1023 C CA . SER A 1 127 ? 7.045 14.395 -7.064 1.00 58.19 127 SER A CA 1
ATOM 1024 C C . SER A 1 127 ? 7.875 13.852 -8.228 1.00 58.19 127 SER A C 1
ATOM 1026 O O . SER A 1 127 ? 9.042 13.514 -8.051 1.00 58.19 127 SER A O 1
ATOM 1028 N N . VAL A 1 128 ? 7.257 13.731 -9.403 1.00 53.25 128 VAL A N 1
ATOM 1029 C CA . VAL A 1 128 ? 7.821 13.109 -10.611 1.00 53.25 128 VAL A CA 1
ATOM 1030 C C . VAL A 1 128 ? 9.275 13.542 -10.851 1.00 53.25 128 V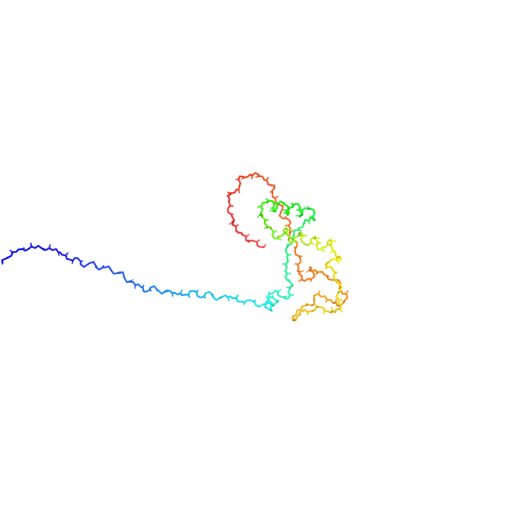AL A C 1
ATOM 1032 O O . VAL A 1 128 ? 9.530 14.686 -11.228 1.00 53.25 128 VAL A O 1
ATOM 1035 N N . LEU A 1 129 ? 10.227 12.610 -10.724 1.00 46.12 129 LEU A N 1
ATOM 1036 C CA . LEU A 1 129 ? 11.501 12.721 -11.430 1.00 46.12 129 LEU A CA 1
ATOM 1037 C C . LEU A 1 129 ? 11.189 12.474 -12.903 1.00 46.12 129 LEU A C 1
ATOM 1039 O O . LEU A 1 129 ? 11.026 11.338 -13.345 1.00 46.12 129 LEU A O 1
ATOM 1043 N N . ILE A 1 130 ? 11.041 13.562 -13.657 1.00 42.44 130 ILE A N 1
ATOM 1044 C CA . ILE A 1 130 ? 11.055 13.521 -15.115 1.00 42.44 130 ILE A CA 1
ATOM 1045 C C . ILE A 1 130 ? 12.375 12.845 -15.471 1.00 42.44 130 ILE A C 1
ATOM 1047 O O . ILE A 1 130 ? 13.432 13.451 -15.296 1.00 42.44 130 ILE A O 1
ATOM 1051 N N . HIS A 1 131 ? 12.341 11.594 -15.932 1.00 40.72 131 HIS A N 1
ATOM 1052 C CA . HIS A 1 131 ? 13.516 11.032 -16.578 1.00 40.72 131 HIS A CA 1
ATOM 1053 C C . HIS A 1 131 ? 13.856 11.979 -17.738 1.00 40.72 131 HIS A C 1
ATOM 1055 O O . HIS A 1 131 ? 13.015 12.161 -18.631 1.00 40.72 131 HIS A O 1
ATOM 1061 N N . PRO A 1 132 ? 15.039 12.624 -17.747 1.00 38.81 132 PRO A N 1
ATOM 1062 C CA . PRO A 1 132 ? 15.503 13.262 -18.960 1.00 38.81 132 PRO A CA 1
ATOM 1063 C C . PRO A 1 132 ? 15.531 12.160 -20.016 1.00 38.81 132 PRO A C 1
ATOM 1065 O O . PRO A 1 132 ? 15.953 11.038 -19.736 1.00 38.81 132 PRO A O 1
ATOM 1068 N N . LYS A 1 133 ? 14.967 12.476 -21.183 1.00 35.62 133 LYS A N 1
ATOM 1069 C CA . LYS A 1 133 ? 14.889 11.622 -22.371 1.00 35.62 133 LYS A CA 1
ATOM 1070 C C . LYS A 1 133 ? 16.030 10.601 -22.405 1.00 35.62 133 LYS A C 1
ATOM 1072 O O . LYS A 1 133 ? 17.185 10.995 -22.280 1.00 35.62 133 LYS A O 1
ATOM 1077 N N . LEU A 1 134 ? 15.700 9.333 -22.656 1.00 39.97 134 LEU A N 1
ATOM 1078 C CA . LEU A 1 134 ? 16.634 8.316 -23.146 1.00 39.97 134 LEU A CA 1
ATOM 1079 C C . LEU A 1 134 ? 17.418 8.882 -24.344 1.00 39.97 134 LEU A C 1
ATOM 1081 O O . LEU A 1 134 ? 17.002 8.765 -25.494 1.00 39.97 134 LEU A O 1
ATOM 1085 N N . SER A 1 135 ? 18.542 9.543 -24.080 1.00 38.09 135 SER A N 1
ATOM 1086 C CA . SER A 1 135 ? 19.479 10.004 -25.092 1.00 38.09 135 SER A CA 1
ATOM 1087 C C . SER A 1 135 ? 20.682 9.071 -25.096 1.00 38.09 135 SER A C 1
ATOM 1089 O O . SER A 1 135 ? 21.673 9.298 -24.407 1.00 38.09 135 SER A O 1
ATOM 1091 N N . SER A 1 136 ? 20.582 8.061 -25.960 1.00 38.97 136 SER A N 1
ATOM 1092 C CA . SER A 1 136 ? 21.659 7.216 -26.495 1.00 38.97 136 SER A CA 1
ATOM 1093 C C . SER A 1 136 ? 22.304 6.160 -25.570 1.00 38.97 136 SER A C 1
ATOM 1095 O O . SER A 1 136 ? 22.355 6.332 -24.354 1.00 38.97 136 SER A O 1
ATOM 1097 N N . PRO A 1 137 ? 22.853 5.064 -26.139 1.00 41.12 137 PRO A N 1
ATOM 1098 C CA . PRO A 1 137 ? 23.391 3.924 -25.387 1.00 41.12 137 PRO A CA 1
ATOM 1099 C C . PRO A 1 137 ? 24.749 4.175 -24.703 1.00 41.12 137 PRO A C 1
ATOM 1101 O O . PRO A 1 137 ? 25.346 3.238 -24.176 1.00 41.12 137 PRO A O 1
ATOM 1104 N N . THR A 1 138 ? 25.277 5.402 -24.716 1.00 40.78 138 THR A N 1
ATOM 1105 C CA . THR A 1 138 ? 26.711 5.657 -24.480 1.00 40.78 138 THR A CA 1
ATOM 1106 C C . THR A 1 138 ? 27.063 6.162 -23.074 1.00 40.78 138 THR A C 1
ATOM 1108 O O . THR A 1 138 ? 28.182 6.613 -22.859 1.00 40.78 138 THR A O 1
ATOM 1111 N N . GLN A 1 139 ? 26.162 6.086 -22.088 1.00 40.09 139 GLN A N 1
ATOM 1112 C CA . GLN A 1 139 ? 26.446 6.545 -20.713 1.00 40.09 139 GLN A CA 1
ATOM 1113 C C . GLN A 1 139 ? 26.301 5.455 -19.639 1.00 40.09 139 GLN A C 1
ATOM 1115 O O . GLN A 1 139 ? 25.839 5.703 -18.530 1.00 40.09 139 GLN A O 1
ATOM 1120 N N . ARG A 1 140 ? 26.772 4.235 -19.925 1.00 39.34 140 ARG A N 1
ATOM 1121 C CA . ARG A 1 140 ? 27.098 3.253 -18.873 1.00 39.34 140 ARG A CA 1
ATOM 1122 C C . ARG A 1 140 ? 28.520 3.482 -18.372 1.00 39.34 140 ARG A C 1
ATOM 1124 O O . ARG A 1 140 ? 29.412 2.712 -18.696 1.00 39.34 140 ARG A O 1
ATOM 1131 N N . ASN A 1 141 ? 28.736 4.586 -17.672 1.00 40.16 141 ASN A N 1
ATOM 1132 C CA . ASN A 1 141 ? 29.858 4.800 -16.758 1.00 40.16 141 ASN A CA 1
ATOM 1133 C C . ASN A 1 141 ? 29.755 6.236 -16.271 1.00 40.16 141 ASN A C 1
ATOM 1135 O O . ASN A 1 141 ? 30.124 7.140 -17.008 1.00 40.16 141 ASN A O 1
ATOM 1139 N N . LEU A 1 142 ? 29.211 6.428 -15.072 1.00 36.12 142 LEU A N 1
ATOM 1140 C CA . LEU A 1 142 ? 29.638 7.410 -14.074 1.00 36.12 142 LEU A CA 1
ATOM 1141 C C . LEU A 1 142 ? 28.798 7.166 -12.813 1.00 36.12 142 LEU A C 1
ATOM 1143 O O . LEU A 1 142 ? 27.618 6.831 -12.885 1.00 36.12 142 LEU A O 1
ATOM 1147 N N . GLY A 1 143 ? 29.486 7.183 -11.678 1.00 32.84 143 GLY A N 1
ATOM 1148 C CA . GLY A 1 143 ? 29.113 6.469 -10.468 1.00 32.84 143 GLY A CA 1
ATOM 1149 C C . GLY A 1 143 ? 27.848 6.953 -9.772 1.00 32.84 143 GLY A C 1
ATOM 1150 O O . GLY A 1 143 ? 27.532 8.140 -9.736 1.00 32.84 143 GLY A O 1
ATOM 1151 N N . TYR A 1 144 ? 27.193 5.995 -9.122 1.00 36.69 144 TYR A N 1
ATOM 1152 C CA . TYR A 1 144 ? 26.350 6.250 -7.966 1.00 36.69 144 TYR A CA 1
ATOM 1153 C C . TYR A 1 144 ? 27.195 6.941 -6.891 1.00 36.69 144 TYR A C 1
ATOM 1155 O O . TYR A 1 144 ? 27.985 6.297 -6.203 1.00 36.69 144 TYR A O 1
ATOM 1163 N N . LEU A 1 145 ? 27.033 8.253 -6.748 1.00 36.22 145 LEU A N 1
ATOM 1164 C CA . LEU A 1 145 ? 27.394 8.967 -5.533 1.00 36.22 145 LEU A CA 1
ATOM 1165 C C . LEU A 1 145 ? 26.131 9.609 -4.962 1.00 36.22 145 LEU A C 1
ATOM 1167 O O . LEU A 1 145 ? 25.521 10.498 -5.548 1.00 36.22 145 LEU A O 1
ATOM 1171 N N . CYS A 1 146 ? 25.759 9.055 -3.814 1.00 34.50 146 CYS A N 1
ATOM 1172 C CA . CYS A 1 146 ? 24.876 9.583 -2.787 1.00 34.50 146 CYS A CA 1
ATOM 1173 C C . CYS A 1 146 ? 25.077 11.091 -2.574 1.00 34.50 146 CYS A C 1
ATOM 1175 O O . CYS A 1 146 ? 26.227 11.508 -2.522 1.00 34.50 146 CYS A O 1
ATOM 1177 N N . TYR A 1 147 ? 24.010 11.868 -2.358 1.00 30.39 147 TYR A N 1
ATOM 1178 C CA . TYR A 1 147 ? 24.055 13.015 -1.440 1.00 30.39 147 TYR A CA 1
ATOM 1179 C C . TYR A 1 147 ? 22.648 13.433 -0.985 1.00 30.39 147 TYR A C 1
ATOM 1181 O O . TYR A 1 147 ? 21.800 13.819 -1.787 1.00 30.39 147 TYR A O 1
ATOM 1189 N N . CYS A 1 148 ? 22.435 13.371 0.331 1.00 36.34 148 CYS A N 1
ATOM 1190 C CA . CYS A 1 148 ? 21.396 14.096 1.057 1.00 36.34 148 CYS A CA 1
ATOM 1191 C C . CYS A 1 148 ? 21.641 15.608 0.956 1.00 36.34 148 CYS A C 1
ATOM 1193 O O . CYS A 1 148 ? 22.796 16.024 1.053 1.00 36.34 148 CYS A O 1
ATOM 1195 N N . ALA A 1 149 ? 20.590 16.430 0.902 1.00 33.03 149 ALA A N 1
ATOM 1196 C CA . ALA A 1 149 ? 20.672 17.817 1.364 1.00 33.03 149 ALA A CA 1
ATOM 1197 C C . ALA A 1 149 ? 19.284 18.425 1.645 1.00 33.03 149 ALA A C 1
ATOM 1199 O O . ALA A 1 149 ? 18.529 18.671 0.709 1.00 33.03 149 ALA A O 1
ATOM 1200 N N . TYR A 1 150 ? 19.080 18.688 2.944 1.00 35.69 150 TYR A N 1
ATOM 1201 C CA . TYR A 1 150 ? 18.252 19.698 3.629 1.00 35.69 150 TYR A CA 1
ATOM 1202 C C . TYR A 1 150 ? 16.728 19.716 3.470 1.00 35.69 150 TYR A C 1
ATOM 1204 O O . TYR A 1 150 ? 16.218 20.124 2.408 1.00 35.69 150 TYR A O 1
#

Radius of gyration: 31.95 Å; chains: 1; bounding box: 117×52×48 Å

Secondary structure (DSSP, 8-state):
----------------------------------HHHHHHHTTTPPPEEEEES--HHHHHHHHHHHHHTT---HHHHHHHHHHHHHH-HHHH-EE-SS-B--TTS--SB-TT-EE-GGGGSEEEEEP---------TT---S--------